Protein AF-R5PA88-F1 (afdb_monomer_lite)

Secondary structure (DSSP, 8-state):
-HHHHHHHHHHHHHHHHHHHHHHHHHIIIIIS--S--STTTT-HHHHHHHHHHHHHHHHHHHHGGGSTTTTSHHHHHHHHHHHHHHHHHHHHHHHHHHHHHTT---

Foldseek 3Di:
DPPVVVVVVLVVVLVVQLVVLLVVLCCQAPPVNDPDPDPPSNPSLRSSLVSLLVVLLVCLVVCLVVDPPSVDPVSSVCSNVVSSVSSNVSSVVSSVCVCVVVVPDD

pLDDT: mean 79.06, std 8.95, range [49.12, 88.56]

Structure (mmCIF, N/CA/C/O backbone):
data_AF-R5PA88-F1
#
_entry.id   AF-R5PA88-F1
#
loop_
_atom_site.group_PDB
_atom_site.id
_atom_site.type_symbol
_atom_site.label_atom_id
_atom_site.label_alt_id
_atom_site.label_comp_id
_atom_site.label_asym_id
_atom_site.label_entity_id
_atom_site.label_seq_id
_atom_site.pdbx_PDB_ins_code
_atom_site.Cartn_x
_atom_site.Cartn_y
_atom_site.Cartn_z
_atom_site.occupancy
_atom_site.B_iso_or_equiv
_atom_site.auth_seq_id
_atom_site.auth_comp_id
_atom_site.auth_asym_id
_atom_site.auth_atom_id
_atom_site.pdbx_PDB_model_num
ATOM 1 N N . MET A 1 1 ? 4.591 -11.079 -24.708 1.00 49.12 1 MET A N 1
ATOM 2 C CA . MET A 1 1 ? 4.585 -11.927 -23.492 1.00 49.12 1 MET A CA 1
ATOM 3 C C . MET A 1 1 ? 5.104 -11.229 -22.226 1.00 49.12 1 MET A C 1
ATOM 5 O O . MET A 1 1 ? 4.705 -11.658 -21.158 1.00 49.12 1 MET A O 1
ATOM 9 N N . ASN A 1 2 ? 5.879 -10.133 -22.291 1.00 66.69 2 ASN A N 1
ATOM 10 C CA . ASN A 1 2 ? 6.440 -9.477 -21.090 1.00 66.69 2 ASN A CA 1
ATOM 11 C C . ASN A 1 2 ? 5.494 -8.546 -20.304 1.00 66.69 2 ASN A C 1
ATOM 13 O O . ASN A 1 2 ? 5.569 -8.502 -19.082 1.00 66.69 2 ASN A O 1
ATOM 17 N N . THR A 1 3 ? 4.603 -7.799 -20.962 1.00 72.75 3 THR A N 1
ATOM 18 C CA . THR A 1 3 ? 3.795 -6.762 -20.287 1.00 72.75 3 THR A CA 1
ATOM 19 C C . THR A 1 3 ? 2.705 -7.334 -19.387 1.00 72.75 3 THR A C 1
ATOM 21 O O . THR A 1 3 ? 2.507 -6.834 -18.287 1.00 72.75 3 THR A O 1
ATOM 24 N N . VAL A 1 4 ? 2.030 -8.404 -19.815 1.00 75.38 4 VAL A N 1
ATOM 25 C CA . VAL A 1 4 ? 0.952 -9.047 -19.042 1.00 75.38 4 VAL A CA 1
ATOM 26 C C . VAL A 1 4 ? 1.495 -9.736 -17.791 1.00 75.38 4 VAL A C 1
ATOM 28 O O . VAL A 1 4 ? 0.923 -9.578 -16.719 1.00 75.38 4 VAL A O 1
ATOM 31 N N . ILE A 1 5 ? 2.625 -10.443 -17.903 1.00 77.38 5 ILE A N 1
ATOM 32 C CA . ILE A 1 5 ? 3.284 -11.087 -16.757 1.00 77.38 5 ILE A CA 1
ATOM 33 C C . ILE A 1 5 ? 3.715 -10.022 -15.746 1.00 77.38 5 ILE A C 1
ATOM 35 O O . ILE A 1 5 ? 3.424 -10.144 -14.559 1.00 77.38 5 ILE A O 1
ATOM 39 N N . PHE A 1 6 ? 4.316 -8.933 -16.224 1.00 74.62 6 PHE A N 1
ATOM 40 C CA . PHE A 1 6 ? 4.703 -7.805 -15.389 1.00 74.62 6 PHE A CA 1
ATOM 41 C C . PHE A 1 6 ? 3.501 -7.147 -14.686 1.00 74.62 6 PHE A C 1
ATOM 43 O O . PHE A 1 6 ? 3.519 -6.986 -13.468 1.00 74.62 6 PHE A O 1
ATOM 50 N N . LEU A 1 7 ? 2.419 -6.854 -15.417 1.00 78.75 7 LEU A N 1
ATOM 51 C CA . LEU A 1 7 ? 1.174 -6.323 -14.847 1.00 78.75 7 LEU A CA 1
ATOM 52 C C . LEU A 1 7 ? 0.563 -7.273 -13.811 1.00 78.75 7 LEU A C 1
ATOM 54 O O . LEU A 1 7 ? 0.152 -6.824 -12.745 1.00 78.75 7 LEU A O 1
ATOM 58 N N . SER A 1 8 ? 0.541 -8.577 -14.093 1.00 80.62 8 SER A N 1
ATOM 59 C CA . SER A 1 8 ? 0.034 -9.583 -13.156 1.00 80.62 8 SER A CA 1
ATOM 60 C C . SER A 1 8 ? 0.895 -9.690 -11.894 1.00 80.62 8 SER A C 1
ATOM 62 O O . SER A 1 8 ? 0.354 -9.823 -10.801 1.00 80.62 8 SER A O 1
ATOM 64 N N . GLY A 1 9 ? 2.220 -9.550 -12.020 1.00 80.06 9 GLY A N 1
ATOM 65 C CA . GLY A 1 9 ? 3.145 -9.551 -10.890 1.00 80.06 9 GLY A CA 1
ATOM 66 C C . GLY A 1 9 ? 2.958 -8.323 -10.005 1.00 80.06 9 GLY A C 1
ATOM 67 O O . GLY A 1 9 ? 2.799 -8.456 -8.795 1.00 80.06 9 GLY A O 1
ATOM 68 N N . VAL A 1 10 ? 2.882 -7.130 -10.604 1.00 78.94 10 VAL A N 1
ATOM 69 C CA . VAL A 1 10 ? 2.597 -5.888 -9.868 1.00 78.94 10 VAL A CA 1
ATOM 70 C C . VAL A 1 10 ? 1.233 -5.971 -9.180 1.00 78.94 10 VAL A C 1
ATOM 72 O O . VAL A 1 10 ? 1.130 -5.648 -7.999 1.00 78.94 10 VAL A O 1
ATOM 75 N N . ALA A 1 11 ? 0.202 -6.472 -9.865 1.00 81.94 11 ALA A N 1
ATOM 76 C CA . ALA A 1 11 ? -1.123 -6.654 -9.279 1.00 81.94 11 ALA A CA 1
ATOM 77 C C . ALA A 1 11 ? -1.113 -7.644 -8.100 1.00 81.94 11 ALA A C 1
ATOM 79 O O . ALA A 1 11 ? -1.701 -7.353 -7.059 1.00 81.94 11 ALA A O 1
ATOM 80 N N . ALA A 1 12 ? -0.414 -8.777 -8.223 1.00 84.31 12 ALA A N 1
ATOM 81 C CA . ALA A 1 12 ? -0.283 -9.760 -7.149 1.00 84.31 12 ALA A CA 1
ATOM 82 C C . ALA A 1 12 ? 0.433 -9.177 -5.921 1.00 84.31 12 ALA A C 1
ATOM 84 O O . ALA A 1 12 ? -0.014 -9.380 -4.793 1.00 84.31 12 ALA A O 1
ATOM 85 N N . ILE A 1 13 ? 1.500 -8.400 -6.130 1.00 84.50 13 ILE A N 1
ATOM 86 C CA . ILE A 1 13 ? 2.236 -7.733 -5.049 1.00 84.50 13 ILE A CA 1
ATOM 87 C C . ILE A 1 13 ? 1.355 -6.684 -4.357 1.00 84.50 13 ILE A C 1
ATOM 89 O O . ILE A 1 13 ? 1.319 -6.622 -3.128 1.00 84.50 13 ILE A O 1
ATOM 93 N N . VAL A 1 14 ? 0.608 -5.882 -5.121 1.00 82.06 14 VAL A N 1
ATOM 94 C CA . VAL A 1 14 ? -0.330 -4.892 -4.565 1.00 82.06 14 VAL A CA 1
ATOM 95 C C . VAL A 1 14 ? -1.435 -5.579 -3.759 1.00 82.06 14 VAL A C 1
ATOM 97 O O . VAL A 1 14 ? -1.737 -5.144 -2.648 1.00 82.06 14 VAL A O 1
ATOM 100 N N . ALA A 1 15 ? -1.998 -6.678 -4.268 1.00 82.88 15 ALA A N 1
ATOM 101 C CA . ALA A 1 15 ? -3.007 -7.462 -3.559 1.00 82.88 15 ALA A CA 1
ATOM 102 C C . ALA A 1 15 ? -2.453 -8.076 -2.263 1.00 82.88 15 ALA A C 1
ATOM 104 O O . ALA A 1 15 ? -3.110 -8.031 -1.222 1.00 82.88 15 ALA A O 1
ATOM 105 N N . PHE A 1 16 ? -1.224 -8.596 -2.295 1.00 86.06 16 PHE A N 1
ATOM 106 C CA . PHE A 1 16 ? -0.560 -9.140 -1.114 1.00 86.06 16 PHE A CA 1
ATOM 107 C C . PHE A 1 16 ? -0.282 -8.057 -0.062 1.00 86.06 16 PHE A C 1
ATOM 109 O O . PHE A 1 16 ? -0.559 -8.261 1.119 1.00 86.06 16 PHE A O 1
ATOM 116 N N . ASN A 1 17 ? 0.159 -6.868 -0.480 1.00 83.94 17 ASN A N 1
ATOM 117 C CA . ASN A 1 17 ? 0.293 -5.716 0.413 1.00 83.94 17 ASN A CA 1
ATOM 118 C C . ASN A 1 17 ? -1.045 -5.313 1.034 1.00 83.94 17 ASN A C 1
ATOM 120 O O . ASN A 1 17 ? -1.122 -5.081 2.237 1.00 83.94 17 ASN A O 1
ATOM 124 N N . ALA A 1 18 ? -2.118 -5.277 0.244 1.00 80.06 18 ALA A N 1
ATOM 125 C CA . ALA A 1 18 ? -3.450 -4.979 0.756 1.00 80.06 18 ALA A CA 1
ATOM 126 C C . ALA A 1 18 ? -3.898 -5.998 1.816 1.00 80.06 18 ALA A C 1
ATOM 128 O O . ALA A 1 18 ? -4.488 -5.618 2.830 1.00 80.06 18 ALA A O 1
ATOM 129 N N . PHE A 1 19 ? -3.575 -7.277 1.611 1.00 85.31 19 PHE A N 1
ATOM 130 C CA . PHE A 1 19 ? -3.838 -8.338 2.577 1.00 85.31 19 PHE A CA 1
ATOM 131 C C . PHE A 1 19 ? -3.025 -8.159 3.867 1.00 85.31 19 PHE A C 1
ATOM 133 O O . PHE A 1 19 ? -3.590 -8.255 4.956 1.00 85.31 19 PHE A O 1
ATOM 140 N N . ILE A 1 20 ? -1.733 -7.827 3.770 1.00 86.69 20 ILE A N 1
ATOM 141 C CA . ILE A 1 20 ? -0.894 -7.537 4.943 1.00 86.69 20 ILE A CA 1
ATOM 142 C C . ILE A 1 20 ? -1.430 -6.325 5.711 1.00 86.69 20 ILE A C 1
ATOM 144 O O . ILE A 1 20 ? -1.564 -6.378 6.929 1.00 86.69 20 ILE A O 1
ATOM 148 N N . ALA A 1 21 ? -1.776 -5.231 5.035 1.00 84.25 21 ALA A N 1
ATOM 149 C CA . ALA A 1 21 ? -2.330 -4.059 5.707 1.00 84.25 21 ALA A CA 1
ATOM 150 C C . ALA A 1 21 ? -3.636 -4.382 6.449 1.00 84.25 21 ALA A C 1
ATOM 152 O O . ALA A 1 21 ? -3.861 -3.890 7.557 1.00 84.25 21 ALA A O 1
ATOM 153 N N . PHE A 1 22 ? -4.484 -5.235 5.862 1.00 81.75 22 PHE A N 1
ATOM 154 C CA . PHE A 1 22 ? -5.712 -5.706 6.495 1.00 81.75 22 PHE A CA 1
ATOM 155 C C . PHE A 1 22 ? -5.431 -6.525 7.763 1.00 81.75 22 PHE A C 1
ATOM 157 O O . PHE A 1 22 ? -6.064 -6.288 8.798 1.00 81.75 22 PHE A O 1
ATOM 164 N N . THR A 1 23 ? -4.479 -7.463 7.711 1.00 83.44 23 THR A N 1
ATOM 165 C CA . THR A 1 23 ? -4.112 -8.292 8.870 1.00 83.44 23 THR A CA 1
ATOM 166 C C . THR A 1 23 ? -3.409 -7.481 9.956 1.00 83.44 23 THR A C 1
ATOM 168 O O . THR A 1 23 ? -3.730 -7.655 11.129 1.00 83.44 23 THR A O 1
ATOM 171 N N . LEU A 1 24 ? -2.539 -6.532 9.594 1.00 83.06 24 LEU A N 1
ATOM 172 C CA . LEU A 1 24 ? -1.898 -5.612 10.540 1.00 83.06 24 LEU A CA 1
ATOM 173 C C . LEU A 1 24 ? -2.922 -4.719 11.240 1.00 83.06 24 LEU A C 1
ATOM 175 O O . LEU A 1 24 ? -2.883 -4.576 12.461 1.00 83.06 24 LEU A O 1
ATOM 179 N N . GLY A 1 25 ? -3.874 -4.148 10.498 1.00 80.38 25 GLY A N 1
ATOM 180 C CA . GLY A 1 25 ? -4.917 -3.328 11.108 1.00 80.38 25 GLY A CA 1
ATOM 181 C C . GLY A 1 25 ? -5.799 -4.120 12.074 1.00 80.38 25 GLY A C 1
ATOM 182 O O . GLY A 1 25 ? -6.187 -3.588 13.110 1.00 80.38 25 GLY A O 1
ATOM 183 N N . TRP A 1 26 ? -6.063 -5.399 11.794 1.00 80.31 26 TRP A N 1
ATOM 184 C CA . TRP A 1 26 ? -6.729 -6.301 12.739 1.00 80.31 26 TRP A CA 1
ATOM 185 C C . TRP A 1 26 ? -5.870 -6.589 13.980 1.00 80.31 26 TRP A C 1
ATOM 187 O O . TRP A 1 26 ? -6.335 -6.404 15.105 1.00 80.31 26 TRP A O 1
ATOM 197 N N . LEU A 1 27 ? -4.601 -6.961 13.787 1.00 81.88 27 LEU A N 1
ATOM 198 C CA . LEU A 1 27 ? -3.665 -7.297 14.862 1.00 81.88 27 LEU A CA 1
ATOM 199 C C . LEU A 1 27 ? -3.499 -6.141 15.861 1.00 81.88 27 LEU A C 1
ATOM 201 O O . LEU A 1 27 ? -3.574 -6.342 17.072 1.00 81.88 27 LEU A O 1
ATOM 205 N N . PHE A 1 28 ? -3.321 -4.917 15.364 1.00 79.00 28 PHE A N 1
ATOM 206 C CA . PHE A 1 28 ? -3.067 -3.753 16.214 1.00 79.00 28 PHE A CA 1
ATOM 207 C C . PHE A 1 28 ? -4.312 -3.187 16.905 1.00 79.00 28 PHE A C 1
ATOM 209 O O . PHE A 1 28 ? -4.172 -2.517 17.929 1.00 79.00 28 PHE A O 1
ATOM 216 N N . THR A 1 29 ? -5.517 -3.461 16.394 1.00 72.44 29 THR A N 1
ATOM 217 C CA . THR A 1 29 ? -6.762 -2.951 16.996 1.00 72.44 29 THR A CA 1
ATOM 218 C C . THR A 1 29 ? -7.468 -3.958 17.896 1.00 72.44 29 THR A C 1
ATOM 220 O O . THR A 1 29 ? -8.027 -3.559 18.914 1.00 72.44 29 THR A O 1
ATOM 223 N N . GLU A 1 30 ? -7.420 -5.254 17.578 1.00 74.31 30 GLU A N 1
ATOM 224 C CA . GLU A 1 30 ? -8.151 -6.282 18.330 1.00 74.31 30 GLU A CA 1
ATOM 225 C C . GLU A 1 30 ? -7.246 -7.138 19.225 1.00 74.31 30 GLU A C 1
ATOM 227 O O . GLU A 1 30 ? -7.662 -7.478 20.331 1.00 74.31 30 GLU A O 1
ATOM 232 N N . VAL A 1 31 ? -6.013 -7.441 18.796 1.00 78.31 31 VAL A N 1
ATOM 233 C CA . VAL A 1 31 ? -5.111 -8.356 19.524 1.00 78.31 31 VAL A CA 1
ATOM 234 C C . VAL A 1 31 ? -4.177 -7.601 20.471 1.00 78.31 31 VAL A C 1
ATOM 236 O O . VAL A 1 31 ? -4.117 -7.914 21.654 1.00 78.31 31 VAL A O 1
ATOM 239 N N . ILE A 1 32 ? -3.459 -6.590 19.969 1.00 77.12 32 ILE A N 1
ATOM 240 C CA . ILE A 1 32 ? -2.390 -5.895 20.716 1.00 77.12 32 ILE A CA 1
ATOM 241 C C . ILE A 1 32 ? -2.888 -4.606 21.399 1.00 77.12 32 ILE A C 1
ATOM 243 O O . ILE A 1 32 ? -2.108 -3.970 22.096 1.00 77.12 32 ILE A O 1
ATOM 247 N N . ARG A 1 33 ? -4.171 -4.231 21.223 1.00 65.06 33 ARG A N 1
ATOM 248 C CA . ARG A 1 33 ? -4.836 -3.012 21.749 1.00 65.06 33 ARG A CA 1
ATOM 249 C C . ARG A 1 33 ? -3.859 -1.941 22.246 1.00 65.06 33 ARG A C 1
ATOM 251 O O . ARG A 1 33 ? -3.564 -1.843 23.437 1.00 65.06 33 ARG A O 1
ATOM 258 N N . LEU A 1 34 ? -3.357 -1.138 21.311 1.00 66.50 34 LEU A N 1
ATOM 259 C CA . LEU A 1 34 ? -2.442 -0.044 21.629 1.00 66.50 34 LEU A CA 1
ATOM 260 C C . LEU A 1 34 ? -3.095 0.921 22.644 1.00 66.50 34 LEU A C 1
ATOM 262 O O . LEU A 1 34 ? -4.247 1.307 22.446 1.00 66.50 34 LEU A O 1
ATOM 266 N N . PRO A 1 35 ? -2.374 1.382 23.685 1.00 63.75 35 PRO A N 1
ATOM 267 C CA . PRO A 1 35 ? -2.910 2.285 24.715 1.00 63.75 35 PRO A CA 1
ATOM 268 C C . PRO A 1 35 ? -3.165 3.722 24.212 1.00 63.75 35 PRO A C 1
ATOM 270 O O . PRO A 1 35 ? -3.464 4.623 24.994 1.00 63.75 35 PRO A O 1
ATOM 273 N N . LEU A 1 36 ? -3.023 3.963 22.907 1.00 64.00 36 LEU A N 1
ATOM 274 C CA . LEU A 1 36 ? -3.187 5.265 22.272 1.00 64.00 36 LEU A CA 1
ATOM 275 C C . LEU A 1 36 ? -4.662 5.491 21.925 1.00 64.00 36 LEU A C 1
ATOM 277 O O . LEU A 1 36 ? -5.191 4.877 21.005 1.00 64.00 36 LEU A O 1
ATOM 281 N N . ASN A 1 37 ? -5.309 6.426 22.621 1.00 63.84 37 ASN A N 1
ATOM 282 C CA . ASN A 1 37 ? -6.741 6.724 22.472 1.00 63.84 37 ASN A CA 1
ATOM 283 C C . ASN A 1 37 ? -7.092 7.662 21.292 1.00 63.84 37 ASN A C 1
ATOM 285 O O . ASN A 1 37 ? -8.201 8.189 21.218 1.00 63.84 37 ASN A O 1
ATOM 289 N N . PHE A 1 38 ? -6.169 7.883 20.351 1.00 69.19 38 PHE A N 1
ATOM 290 C CA . PHE A 1 38 ? -6.359 8.804 19.226 1.00 69.19 38 PHE A CA 1
ATOM 291 C C . PHE A 1 38 ? -6.602 8.053 17.912 1.00 69.19 38 PHE A C 1
ATOM 293 O O . PHE A 1 38 ? -5.965 7.035 17.630 1.00 69.19 38 PHE A O 1
ATOM 300 N N . LYS A 1 39 ? -7.493 8.581 17.060 1.00 63.75 39 LYS A N 1
ATOM 301 C CA . LYS A 1 39 ? -7.603 8.131 15.662 1.00 63.75 39 LYS A CA 1
ATOM 302 C C . LYS A 1 39 ? -6.266 8.444 14.963 1.00 63.75 39 LYS A C 1
ATOM 304 O O . LYS A 1 39 ? -5.778 9.560 15.122 1.00 63.75 39 LYS A O 1
ATOM 309 N N . PRO A 1 40 ? -5.658 7.508 14.209 1.00 61.50 40 PRO A N 1
ATOM 310 C CA . PRO A 1 40 ? -6.246 6.284 13.654 1.00 61.50 40 PRO A CA 1
ATOM 311 C C . PRO A 1 40 ? -6.075 5.000 14.491 1.00 61.50 40 PRO A C 1
ATOM 313 O O . PRO A 1 40 ? -6.622 3.976 14.097 1.00 61.50 40 PRO A O 1
ATOM 316 N N . PHE A 1 41 ? -5.368 5.013 15.624 1.00 61.41 41 PHE A N 1
ATOM 317 C CA . PHE A 1 41 ? -4.996 3.796 16.371 1.00 61.41 41 PHE A CA 1
ATOM 318 C C . PHE A 1 41 ? -6.170 3.080 17.053 1.00 61.41 41 PHE A C 1
ATOM 320 O O . PHE A 1 41 ? -6.101 1.877 17.288 1.00 61.41 41 PHE A O 1
ATOM 327 N N . THR A 1 42 ? -7.274 3.787 17.295 1.00 66.38 42 THR A N 1
ATOM 328 C CA . THR A 1 42 ? -8.523 3.225 17.838 1.00 66.38 42 THR A CA 1
ATOM 329 C C . THR A 1 42 ? -9.518 2.768 16.767 1.00 66.38 42 THR A C 1
ATOM 331 O O . THR A 1 42 ? -10.554 2.192 17.087 1.00 66.38 42 THR A O 1
ATOM 334 N N . CYS A 1 43 ? -9.235 3.019 15.486 1.00 75.19 43 CYS A N 1
ATOM 335 C CA . CYS A 1 43 ? -10.157 2.786 14.378 1.00 75.19 43 CYS A CA 1
ATOM 336 C C .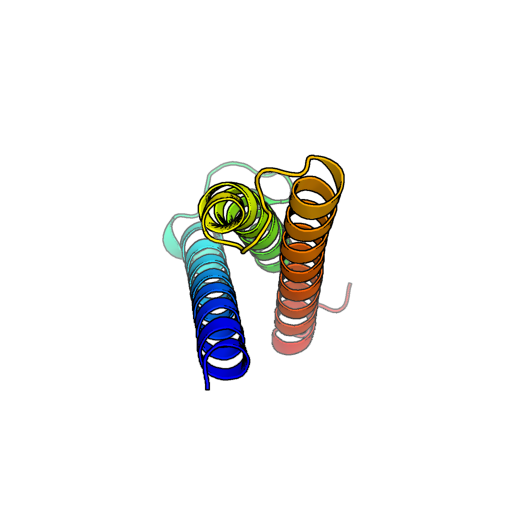 CYS A 1 43 ? -9.558 1.771 13.399 1.00 75.19 43 CYS A C 1
ATOM 338 O O . CYS A 1 43 ? -8.699 2.123 12.592 1.00 75.19 43 CYS A O 1
ATOM 340 N N . ARG A 1 44 ? -10.057 0.525 13.414 1.00 75.31 44 ARG A N 1
ATOM 341 C CA . ARG A 1 44 ? -9.637 -0.542 12.484 1.00 75.31 44 ARG A CA 1
ATOM 342 C C . ARG A 1 44 ? -9.617 -0.096 11.014 1.00 75.31 44 ARG A C 1
ATOM 344 O O . ARG A 1 44 ? -8.556 -0.230 10.409 1.00 75.31 44 ARG A O 1
ATOM 351 N N . PRO A 1 45 ? -10.693 0.484 10.437 1.00 77.44 45 PRO A N 1
ATOM 352 C CA . PRO A 1 45 ? -10.669 0.889 9.031 1.00 77.44 45 PRO A CA 1
ATOM 353 C C . PRO A 1 45 ? -9.673 2.031 8.763 1.00 77.44 45 PRO A C 1
ATOM 355 O O . PRO A 1 45 ? -9.004 2.044 7.729 1.00 77.44 45 PRO A O 1
ATOM 358 N N . CYS A 1 46 ? -9.515 2.965 9.705 1.00 80.50 46 CYS A N 1
ATOM 359 C CA . CYS A 1 46 ? -8.569 4.073 9.585 1.00 80.50 46 CYS A CA 1
ATOM 360 C C . CYS A 1 46 ? -7.119 3.572 9.608 1.00 80.50 46 CYS A C 1
ATOM 362 O O . CYS A 1 46 ? -6.298 3.999 8.801 1.00 80.50 46 CYS A O 1
ATOM 364 N N . LEU A 1 47 ? -6.802 2.648 10.516 1.00 82.62 47 LEU A N 1
ATOM 365 C CA . LEU A 1 47 ? -5.460 2.097 10.650 1.00 82.62 47 LEU A CA 1
ATOM 366 C C . LEU A 1 47 ? -5.089 1.236 9.435 1.00 82.62 47 LEU A C 1
ATOM 368 O O . LEU A 1 47 ? -3.989 1.377 8.904 1.00 82.62 47 LEU A O 1
ATOM 372 N N . THR A 1 48 ? -6.020 0.413 8.933 1.00 82.81 48 THR A N 1
ATOM 373 C CA . THR A 1 48 ? -5.806 -0.347 7.690 1.00 82.81 48 THR A CA 1
ATOM 374 C C . THR A 1 48 ? -5.548 0.569 6.499 1.00 82.81 48 THR A C 1
ATOM 376 O O . THR A 1 48 ? -4.663 0.271 5.703 1.00 82.81 48 THR A O 1
ATOM 379 N N . PHE A 1 49 ? -6.263 1.698 6.399 1.00 85.44 49 PHE A N 1
ATOM 380 C CA . PHE A 1 49 ? -6.051 2.689 5.341 1.00 85.44 49 PHE A CA 1
ATOM 381 C C . PHE A 1 49 ? -4.627 3.257 5.391 1.00 85.44 49 PHE A C 1
ATOM 383 O O . PHE A 1 49 ? -3.900 3.224 4.397 1.00 85.44 49 PHE A O 1
ATOM 390 N N . TRP A 1 50 ? -4.182 3.718 6.560 1.00 83.50 50 TRP A N 1
ATOM 391 C CA . TRP A 1 50 ? -2.836 4.273 6.695 1.00 83.50 50 TRP A CA 1
ATOM 392 C C . TRP A 1 50 ? -1.746 3.237 6.415 1.00 83.50 50 TRP A C 1
ATOM 394 O O . TRP A 1 50 ? -0.787 3.552 5.712 1.00 83.50 50 TRP A O 1
ATOM 404 N N . PHE A 1 51 ? -1.915 1.989 6.864 1.00 86.12 51 PHE A N 1
ATOM 405 C CA . PHE A 1 51 ? -0.974 0.922 6.525 1.00 86.12 51 PHE A CA 1
ATOM 406 C C . PHE A 1 51 ? -0.924 0.640 5.024 1.00 86.12 51 PHE A C 1
ATOM 408 O O . PHE A 1 51 ? 0.174 0.554 4.478 1.00 86.12 51 PHE A O 1
ATOM 415 N N . THR A 1 52 ? -2.069 0.574 4.334 1.00 86.69 52 THR A N 1
ATOM 416 C CA . THR A 1 52 ? -2.082 0.397 2.872 1.00 86.69 52 THR A CA 1
ATOM 417 C C . THR A 1 52 ? -1.392 1.541 2.138 1.00 86.69 52 THR A C 1
ATOM 419 O O . THR A 1 52 ? -0.659 1.292 1.184 1.00 86.69 52 THR A O 1
ATOM 422 N N . VAL A 1 53 ? -1.579 2.788 2.584 1.00 86.25 53 VAL A N 1
ATOM 423 C CA . VAL A 1 53 ? -0.950 3.958 1.957 1.00 86.25 53 VAL A CA 1
ATOM 424 C C . VAL A 1 53 ? 0.562 3.925 2.166 1.00 86.25 53 VAL A C 1
ATOM 426 O O . VAL A 1 53 ? 1.310 4.045 1.199 1.00 86.25 53 VAL A O 1
ATOM 429 N N . ILE A 1 54 ? 1.026 3.699 3.400 1.00 88.19 54 ILE A N 1
ATOM 430 C CA . ILE A 1 54 ? 2.460 3.626 3.719 1.00 88.19 54 ILE A CA 1
ATOM 431 C C . ILE A 1 54 ? 3.123 2.483 2.945 1.00 88.19 54 ILE A C 1
ATOM 433 O O . ILE A 1 54 ? 4.158 2.686 2.311 1.00 88.19 54 ILE A O 1
ATOM 437 N N . GLN A 1 55 ? 2.512 1.297 2.934 1.00 86.00 55 GLN A N 1
ATOM 438 C CA . GLN A 1 55 ? 3.025 0.165 2.165 1.00 86.00 55 GLN A CA 1
ATOM 439 C C . GLN A 1 55 ? 3.009 0.438 0.660 1.00 86.00 55 GLN A C 1
ATOM 441 O O . GLN A 1 55 ? 3.960 0.071 -0.020 1.00 86.00 55 GLN A O 1
ATOM 446 N N . GLY A 1 56 ? 1.986 1.120 0.137 1.00 85.19 56 GLY A N 1
ATOM 447 C CA . GLY A 1 56 ? 1.925 1.544 -1.262 1.00 85.19 56 GLY A CA 1
ATOM 448 C C . GLY A 1 56 ? 3.060 2.497 -1.642 1.00 85.19 56 GLY A C 1
ATOM 449 O O . GLY A 1 56 ? 3.674 2.323 -2.692 1.00 85.19 56 GLY A O 1
ATOM 450 N N . VAL A 1 57 ? 3.402 3.450 -0.769 1.00 87.06 57 VAL A N 1
ATOM 451 C CA . VAL A 1 57 ? 4.546 4.359 -0.963 1.00 87.06 57 VAL A CA 1
ATOM 452 C C . VAL A 1 57 ? 5.870 3.596 -0.946 1.00 87.06 57 VAL A C 1
ATOM 454 O O . VAL A 1 57 ? 6.687 3.771 -1.849 1.00 87.06 57 VAL A O 1
ATOM 457 N N . ILE A 1 58 ? 6.077 2.719 0.041 1.00 87.62 58 ILE A N 1
ATOM 458 C CA . ILE A 1 58 ? 7.286 1.886 0.133 1.00 87.62 58 ILE A CA 1
ATOM 459 C C . ILE A 1 58 ? 7.421 1.018 -1.121 1.00 87.62 58 ILE A C 1
ATOM 461 O O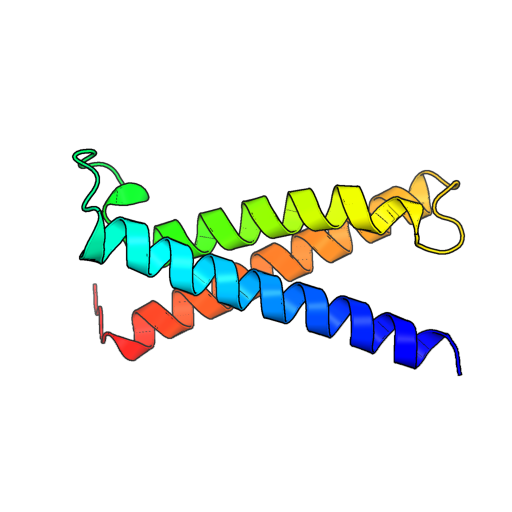 . ILE A 1 58 ? 8.486 0.961 -1.735 1.00 87.62 58 ILE A O 1
ATOM 465 N N . LEU A 1 59 ? 6.324 0.390 -1.541 1.00 85.62 59 LEU A N 1
ATOM 466 C CA . LEU A 1 59 ? 6.298 -0.452 -2.723 1.00 85.62 59 LEU A CA 1
ATOM 467 C C . LEU A 1 59 ? 6.606 0.350 -3.991 1.00 85.62 59 LEU A C 1
ATOM 469 O O . LEU A 1 59 ? 7.387 -0.110 -4.818 1.00 85.62 59 LEU A O 1
ATOM 473 N N . ALA A 1 60 ? 6.051 1.556 -4.131 1.00 85.12 60 ALA A N 1
ATOM 474 C CA . ALA A 1 60 ? 6.346 2.436 -5.254 1.00 85.12 60 ALA A CA 1
ATOM 475 C C . ALA A 1 60 ? 7.844 2.755 -5.332 1.00 85.12 60 ALA A C 1
ATOM 477 O O . ALA A 1 60 ? 8.434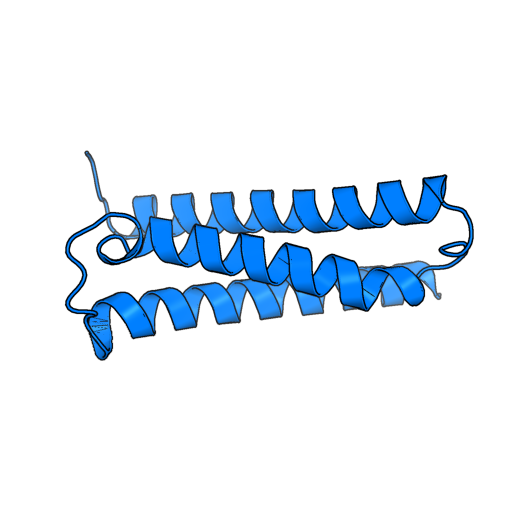 2.645 -6.405 1.00 85.12 60 ALA A O 1
ATOM 478 N N . LEU A 1 61 ? 8.486 3.077 -4.207 1.00 85.69 61 LEU A N 1
ATOM 479 C CA . LEU A 1 61 ? 9.923 3.362 -4.166 1.00 85.69 61 LEU A CA 1
ATOM 480 C C . LEU A 1 61 ? 10.778 2.144 -4.543 1.00 85.69 61 LEU A C 1
ATOM 482 O O . LEU A 1 61 ? 11.743 2.300 -5.289 1.00 85.69 61 LEU A O 1
ATOM 486 N N . ILE A 1 62 ? 10.404 0.948 -4.079 1.00 87.00 62 ILE A N 1
ATOM 487 C CA . ILE A 1 62 ? 11.133 -0.296 -4.364 1.00 87.00 62 ILE A CA 1
ATOM 488 C C . ILE A 1 62 ? 10.929 -0.747 -5.813 1.00 87.00 62 ILE A C 1
ATOM 490 O O . ILE A 1 62 ? 11.883 -1.178 -6.449 1.00 87.00 62 ILE A O 1
ATOM 494 N N . LEU A 1 63 ? 9.706 -0.659 -6.344 1.00 83.25 63 LEU A N 1
ATOM 495 C CA . LEU A 1 63 ? 9.371 -1.169 -7.675 1.00 83.25 63 LEU A CA 1
ATOM 496 C C . LEU A 1 63 ? 9.821 -0.244 -8.804 1.00 83.25 63 LEU A C 1
ATOM 498 O O . LEU A 1 63 ? 10.203 -0.746 -9.854 1.00 83.25 63 LEU A O 1
ATOM 502 N N . THR A 1 64 ? 9.801 1.080 -8.607 1.00 83.44 64 THR A N 1
ATOM 503 C CA . THR A 1 64 ? 10.150 2.058 -9.657 1.00 83.44 64 THR A CA 1
ATOM 504 C C . THR A 1 64 ? 11.440 1.740 -10.430 1.00 83.44 64 THR A C 1
ATOM 506 O O . THR A 1 64 ? 11.377 1.787 -11.654 1.00 83.44 64 THR A O 1
ATOM 509 N N . PRO A 1 65 ? 12.589 1.401 -9.806 1.00 82.06 65 PRO A N 1
ATOM 510 C CA . PRO A 1 65 ? 13.819 1.109 -10.553 1.00 82.06 65 PRO A CA 1
ATOM 511 C C . PRO A 1 65 ? 13.734 -0.134 -11.453 1.00 82.06 65 PRO A C 1
ATOM 513 O O . PRO A 1 65 ? 14.539 -0.265 -12.367 1.00 82.06 65 PRO A O 1
ATOM 516 N N . TYR A 1 66 ? 12.773 -1.033 -11.226 1.00 81.94 66 TYR A N 1
ATOM 517 C CA . TYR A 1 66 ? 12.580 -2.236 -12.042 1.00 81.94 66 TYR A CA 1
ATOM 518 C C . TYR A 1 66 ? 11.702 -1.998 -13.277 1.00 81.94 66 TYR A C 1
ATOM 520 O O . TYR A 1 66 ? 11.521 -2.908 -14.086 1.00 81.94 66 TYR A O 1
ATOM 528 N N . PHE A 1 67 ? 11.130 -0.801 -13.430 1.00 78.62 67 PHE A N 1
ATOM 529 C CA . PHE A 1 67 ? 10.347 -0.465 -14.611 1.00 78.62 67 PHE A CA 1
ATOM 530 C C . PHE A 1 67 ? 11.247 -0.034 -15.777 1.00 78.62 67 PHE A C 1
ATOM 532 O O . PHE A 1 67 ? 12.255 0.648 -15.573 1.00 78.62 67 PHE A O 1
ATOM 539 N N . PRO A 1 68 ? 10.862 -0.367 -17.021 1.00 78.75 68 PRO A N 1
ATOM 540 C CA . PRO A 1 68 ? 11.568 0.120 -18.196 1.00 78.75 68 PRO A CA 1
ATOM 541 C C . PRO A 1 68 ? 11.522 1.651 -18.241 1.00 78.75 68 PRO A C 1
ATOM 543 O O . PRO A 1 68 ? 10.486 2.258 -17.968 1.00 78.75 68 PRO A O 1
ATOM 546 N N . TRP A 1 69 ? 12.652 2.263 -18.599 1.00 81.19 69 TRP A N 1
ATOM 547 C CA . TRP A 1 69 ? 12.819 3.716 -18.744 1.00 81.19 69 TRP A CA 1
ATOM 548 C C . TRP A 1 69 ? 12.680 4.510 -17.437 1.00 81.19 69 TRP A C 1
ATOM 550 O O . TRP A 1 69 ? 12.489 5.727 -17.470 1.00 81.19 69 TRP A O 1
ATOM 560 N N . ALA A 1 70 ? 12.823 3.851 -16.283 1.00 78.00 70 ALA A N 1
ATOM 561 C CA . ALA A 1 70 ? 12.829 4.499 -14.971 1.00 78.00 70 ALA A CA 1
ATOM 562 C C . ALA A 1 70 ? 14.002 5.479 -14.761 1.00 78.00 70 ALA A C 1
ATOM 564 O O . ALA A 1 70 ? 1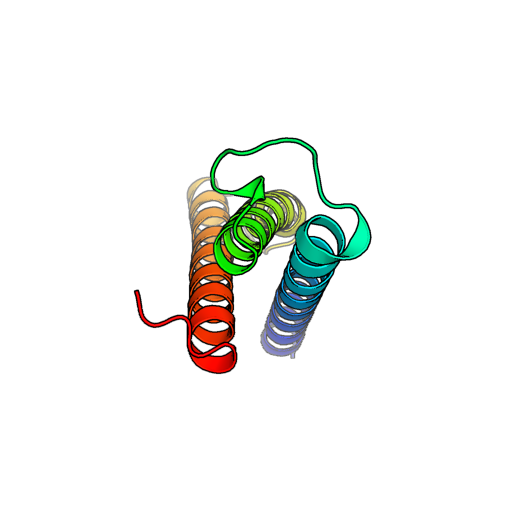3.974 6.273 -13.822 1.00 78.00 70 ALA A O 1
ATOM 565 N N . GLU A 1 71 ? 15.009 5.447 -15.637 1.00 82.38 71 GLU A N 1
ATOM 566 C CA . GLU A 1 71 ? 16.089 6.439 -15.713 1.00 82.38 71 GLU A CA 1
ATOM 567 C C . GLU A 1 71 ? 15.595 7.837 -16.120 1.00 82.38 71 GLU A C 1
ATOM 569 O O . GLU A 1 71 ? 16.162 8.846 -15.703 1.00 82.38 71 GLU A O 1
ATOM 574 N N . ASN A 1 72 ? 14.488 7.917 -16.867 1.00 88.56 72 ASN A N 1
ATOM 575 C CA . ASN A 1 72 ? 13.851 9.184 -17.193 1.00 88.56 72 ASN A CA 1
ATOM 576 C C . ASN A 1 72 ? 13.046 9.687 -15.993 1.00 88.56 72 ASN A C 1
ATOM 578 O O . ASN A 1 72 ? 12.068 9.061 -15.575 1.00 88.56 72 ASN A O 1
ATOM 582 N N . LEU A 1 73 ? 13.401 10.871 -15.484 1.00 86.88 73 LEU A N 1
ATOM 583 C CA . LEU A 1 73 ? 12.749 11.481 -14.319 1.00 86.88 73 LEU A CA 1
ATOM 584 C C . LEU A 1 73 ? 11.224 11.580 -14.481 1.00 86.88 73 LEU A C 1
ATOM 586 O O . LEU A 1 73 ? 10.490 11.318 -13.530 1.00 86.88 73 LEU A O 1
ATOM 590 N N . GLN A 1 74 ? 10.738 11.909 -15.681 1.00 87.06 74 GLN A N 1
ATOM 591 C CA . GLN A 1 74 ? 9.302 12.011 -15.956 1.00 87.06 74 GLN A CA 1
ATOM 592 C C . GLN A 1 74 ? 8.598 10.652 -15.830 1.00 87.06 74 GLN A C 1
ATOM 594 O O . GLN A 1 74 ? 7.576 10.548 -15.156 1.00 87.06 74 GLN A O 1
ATOM 599 N N . VAL A 1 75 ? 9.176 9.596 -16.408 1.00 83.38 75 VAL A N 1
ATOM 600 C CA . VAL A 1 75 ? 8.614 8.236 -16.381 1.00 83.38 75 VAL A CA 1
ATOM 601 C C . VAL A 1 75 ? 8.634 7.676 -14.958 1.00 83.38 75 VAL A C 1
ATOM 603 O O . VAL A 1 75 ? 7.617 7.194 -14.464 1.00 83.38 75 VAL A O 1
ATOM 606 N N . SER A 1 76 ? 9.762 7.832 -14.261 1.00 84.44 76 SER A N 1
ATOM 607 C CA . SER A 1 76 ? 9.934 7.449 -12.855 1.00 84.44 76 SER A CA 1
ATOM 608 C C . SER A 1 76 ? 8.896 8.120 -11.949 1.00 84.44 76 SER A C 1
ATOM 610 O O . SER A 1 76 ? 8.247 7.468 -11.131 1.00 84.44 76 SER A O 1
ATOM 612 N N . THR A 1 77 ? 8.680 9.423 -12.145 1.00 87.12 77 THR A N 1
ATOM 613 C CA . THR A 1 77 ? 7.678 10.210 -11.416 1.00 87.12 77 THR A CA 1
ATOM 614 C C . THR A 1 77 ? 6.266 9.678 -11.655 1.00 87.12 77 THR A C 1
ATOM 616 O O . THR A 1 77 ? 5.540 9.417 -10.695 1.00 87.12 77 THR A O 1
ATOM 619 N N . VAL A 1 78 ? 5.883 9.455 -12.916 1.00 87.62 78 VAL A N 1
ATOM 620 C CA . VAL A 1 78 ? 4.551 8.941 -13.275 1.00 87.62 78 VAL A CA 1
ATOM 621 C C . VAL A 1 78 ? 4.305 7.558 -12.672 1.00 87.62 78 VAL A C 1
ATOM 623 O O . VAL A 1 78 ? 3.238 7.324 -12.108 1.00 87.62 78 VAL A O 1
ATOM 626 N N . ILE A 1 79 ? 5.290 6.658 -12.720 1.00 84.50 79 ILE A N 1
ATOM 627 C CA . ILE A 1 79 ? 5.177 5.310 -12.145 1.00 84.50 79 ILE A CA 1
ATOM 628 C C . ILE A 1 79 ? 5.004 5.378 -10.626 1.00 84.50 79 ILE A C 1
ATOM 630 O O . ILE A 1 79 ? 4.117 4.718 -10.082 1.00 84.50 79 ILE A O 1
ATOM 634 N N . ARG A 1 80 ? 5.800 6.208 -9.937 1.00 86.94 80 ARG A N 1
ATOM 635 C CA . ARG A 1 80 ? 5.694 6.399 -8.482 1.00 86.94 80 ARG A CA 1
ATOM 636 C C . ARG A 1 80 ? 4.313 6.892 -8.087 1.00 86.94 80 ARG A C 1
ATOM 638 O O . ARG A 1 80 ? 3.664 6.269 -7.252 1.00 86.94 80 ARG A O 1
ATOM 645 N N . PHE A 1 81 ? 3.849 7.978 -8.700 1.00 87.06 81 PHE A N 1
ATOM 646 C CA . PHE A 1 81 ? 2.535 8.537 -8.389 1.00 87.06 81 PHE A CA 1
ATOM 647 C C . PHE A 1 81 ? 1.395 7.599 -8.790 1.00 87.06 81 PHE A C 1
ATOM 649 O O . PHE A 1 81 ? 0.416 7.504 -8.056 1.00 87.06 81 PHE A O 1
ATOM 656 N N . GLY A 1 82 ? 1.537 6.853 -9.888 1.00 85.69 82 GLY A N 1
ATOM 657 C CA . GLY A 1 82 ? 0.583 5.822 -10.290 1.00 85.69 82 GLY A CA 1
ATOM 658 C C . GLY A 1 82 ? 0.456 4.713 -9.245 1.00 85.69 82 GLY A C 1
ATOM 659 O O . GLY A 1 82 ? -0.649 4.419 -8.794 1.00 85.69 82 GLY A O 1
ATOM 660 N N . LEU A 1 83 ? 1.578 4.142 -8.795 1.00 84.75 83 LEU A N 1
ATOM 661 C CA . LEU A 1 83 ? 1.595 3.094 -7.766 1.00 84.75 83 LEU A CA 1
ATOM 662 C C . LEU A 1 83 ? 1.088 3.600 -6.410 1.00 84.75 83 LEU A C 1
ATOM 664 O O . LEU A 1 83 ? 0.322 2.903 -5.745 1.00 84.75 83 LEU A O 1
ATOM 668 N N . ILE A 1 84 ? 1.451 4.826 -6.021 1.00 86.88 84 ILE A N 1
ATOM 669 C CA . ILE A 1 84 ? 0.922 5.470 -4.811 1.00 86.88 84 ILE A CA 1
ATOM 670 C C . ILE A 1 84 ? -0.593 5.660 -4.934 1.00 86.88 84 ILE A C 1
ATOM 672 O O . ILE A 1 84 ? -1.323 5.317 -4.008 1.00 86.88 84 ILE A O 1
ATOM 676 N N . GLY A 1 85 ? -1.080 6.146 -6.079 1.00 86.69 85 GLY A N 1
ATOM 677 C CA . GLY A 1 85 ? -2.506 6.322 -6.348 1.00 86.69 85 GLY A CA 1
ATOM 678 C C . GLY A 1 85 ? -3.286 5.010 -6.251 1.00 86.69 85 GLY A C 1
ATOM 679 O O . GLY A 1 85 ? -4.326 4.961 -5.596 1.00 86.69 85 GLY A O 1
ATOM 680 N N . VAL A 1 86 ? -2.749 3.923 -6.814 1.00 86.44 86 VAL A N 1
ATOM 681 C CA . VAL A 1 86 ? -3.314 2.571 -6.665 1.00 86.44 86 VAL A CA 1
ATOM 682 C C . VAL A 1 86 ? -3.318 2.134 -5.197 1.00 86.44 86 VAL A C 1
ATOM 684 O O . VAL A 1 86 ? -4.316 1.588 -4.728 1.00 86.44 86 VAL A O 1
ATOM 687 N N . GLY A 1 87 ? -2.251 2.411 -4.443 1.00 84.44 87 GLY A N 1
ATOM 688 C CA . GLY A 1 87 ? -2.181 2.138 -3.005 1.00 84.44 87 GLY A CA 1
ATOM 689 C C . GLY A 1 87 ? -3.251 2.885 -2.202 1.00 84.44 87 GLY A C 1
ATOM 690 O O . GLY A 1 87 ? -3.937 2.279 -1.380 1.00 84.44 87 GLY A O 1
ATOM 691 N N . VAL A 1 88 ? -3.458 4.174 -2.489 1.00 87.50 88 VAL A N 1
ATOM 692 C CA . VAL A 1 88 ? -4.502 5.002 -1.861 1.00 87.50 88 VAL A CA 1
ATOM 693 C C . VAL A 1 88 ? -5.900 4.484 -2.202 1.00 87.50 88 VAL A C 1
ATOM 695 O O . VAL A 1 88 ? -6.721 4.324 -1.302 1.00 87.50 88 VAL A O 1
ATOM 698 N N . LEU A 1 89 ? -6.168 4.170 -3.474 1.00 87.25 89 LEU A N 1
ATOM 699 C CA . LEU A 1 89 ? -7.441 3.588 -3.916 1.00 87.25 89 LEU A CA 1
ATOM 700 C C . LEU A 1 89 ? -7.719 2.251 -3.225 1.00 87.25 89 LEU A C 1
ATOM 702 O O . LEU A 1 89 ? -8.815 2.031 -2.716 1.00 87.25 89 LEU A O 1
ATOM 706 N N . THR A 1 90 ? -6.716 1.381 -3.149 1.00 84.31 90 THR A N 1
ATOM 707 C CA . THR A 1 90 ? -6.829 0.080 -2.476 1.00 84.31 90 THR A CA 1
ATOM 708 C C . THR A 1 90 ? -7.084 0.253 -0.979 1.00 84.31 90 THR A C 1
ATOM 710 O O . THR A 1 90 ? -7.923 -0.439 -0.402 1.00 84.31 90 THR A O 1
ATOM 713 N N . GLY A 1 91 ? -6.425 1.229 -0.353 1.00 83.69 91 GLY A N 1
ATOM 714 C CA . GLY A 1 91 ? -6.689 1.607 1.029 1.00 83.69 91 GLY A CA 1
ATOM 715 C C . GLY A 1 91 ? -8.107 2.111 1.250 1.00 83.69 91 GLY A C 1
ATOM 716 O O . GLY A 1 91 ? -8.752 1.711 2.219 1.00 83.69 91 GLY A O 1
ATOM 717 N N . LEU A 1 92 ? -8.618 2.949 0.346 1.00 86.00 92 LEU A N 1
ATOM 718 C CA . LEU A 1 92 ? -9.989 3.450 0.400 1.00 86.00 92 LEU A CA 1
ATOM 719 C C . LEU A 1 92 ? -11.006 2.311 0.242 1.00 86.00 92 LEU A C 1
ATOM 721 O O . LEU A 1 92 ? -11.976 2.250 0.993 1.00 86.00 92 LEU A O 1
ATOM 725 N N . ILE A 1 93 ? -10.766 1.377 -0.682 1.00 84.94 93 ILE A N 1
ATOM 726 C CA . ILE A 1 93 ? -11.602 0.182 -0.859 1.00 84.94 93 ILE A CA 1
ATOM 727 C C . ILE A 1 93 ? -11.612 -0.652 0.426 1.00 84.94 93 ILE A C 1
ATOM 729 O O . ILE A 1 93 ? -12.685 -1.022 0.896 1.00 84.94 93 ILE A O 1
ATOM 733 N N . ASN A 1 94 ? -10.450 -0.896 1.040 1.00 81.12 94 ASN A N 1
ATOM 734 C CA . ASN A 1 94 ? -10.359 -1.616 2.314 1.00 81.12 94 ASN A CA 1
ATOM 735 C C .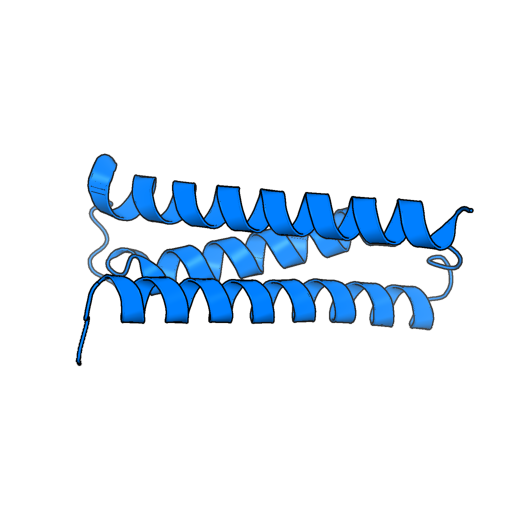 ASN A 1 94 ? -11.088 -0.886 3.450 1.00 81.12 94 ASN A C 1
ATOM 737 O O . ASN A 1 94 ? -11.811 -1.517 4.223 1.00 81.12 94 ASN A O 1
ATOM 741 N N . PHE A 1 95 ? -10.941 0.437 3.531 1.00 82.25 95 PHE A N 1
ATOM 742 C CA . PHE A 1 95 ? -11.653 1.276 4.492 1.00 82.25 95 PHE A CA 1
ATOM 743 C C . PHE A 1 95 ? -13.172 1.123 4.345 1.00 82.25 95 PHE A C 1
ATOM 745 O O . PHE A 1 95 ? -13.862 0.819 5.321 1.00 82.25 95 PHE A O 1
ATOM 752 N N . LEU A 1 96 ? -13.686 1.284 3.122 1.00 83.12 96 LEU A N 1
ATOM 753 C CA . LEU A 1 96 ? -15.111 1.170 2.817 1.00 83.12 96 LEU A CA 1
ATOM 754 C C . LEU A 1 96 ? -15.623 -0.252 3.058 1.00 83.12 96 LEU A C 1
ATOM 756 O O . LEU A 1 96 ? -16.675 -0.418 3.668 1.00 83.12 96 LEU A O 1
ATOM 760 N N . TYR A 1 97 ? -14.869 -1.274 2.650 1.00 82.00 97 TYR A N 1
ATOM 761 C CA . TYR A 1 97 ? -15.225 -2.676 2.857 1.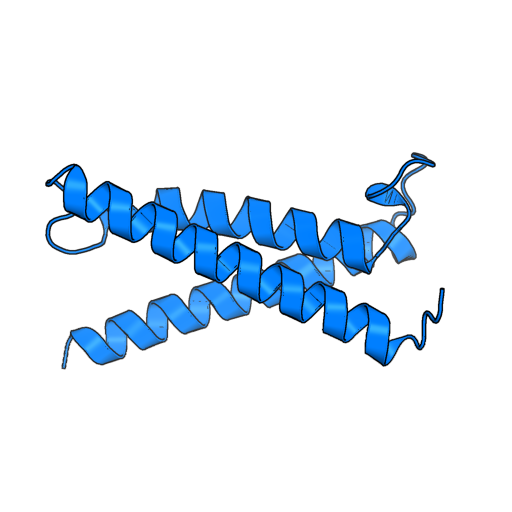00 82.00 97 TYR A CA 1
ATOM 762 C C . TYR A 1 97 ? -15.367 -3.014 4.343 1.00 82.00 97 TYR A C 1
ATOM 764 O O . TYR A 1 97 ? -16.353 -3.628 4.742 1.00 82.00 97 TYR A O 1
ATOM 772 N N . ILE A 1 98 ? -14.424 -2.578 5.182 1.00 74.31 98 ILE A N 1
ATOM 773 C CA . ILE A 1 98 ? -14.499 -2.779 6.634 1.00 74.31 98 ILE A CA 1
ATOM 774 C C . ILE A 1 98 ? -15.682 -1.998 7.214 1.00 74.31 98 ILE A C 1
ATOM 776 O O . ILE A 1 98 ? -16.468 -2.573 7.966 1.00 74.31 98 ILE A O 1
ATOM 780 N N . LYS A 1 99 ? -15.858 -0.723 6.840 1.00 73.25 99 LYS A N 1
ATOM 781 C CA . LYS A 1 99 ? -16.982 0.099 7.323 1.00 73.25 99 LYS A CA 1
ATOM 782 C C . LYS A 1 99 ? -18.334 -0.559 7.006 1.00 73.25 99 LYS A C 1
ATOM 784 O O . LYS A 1 99 ? -19.197 -0.643 7.878 1.00 73.25 99 LYS A O 1
ATOM 789 N N . LEU A 1 100 ? -18.483 -1.085 5.789 1.00 75.94 100 LEU A N 1
ATOM 790 C CA . LEU A 1 100 ? -19.707 -1.719 5.298 1.00 75.94 100 LEU A CA 1
ATOM 791 C C . LEU A 1 100 ? -19.927 -3.111 5.914 1.00 75.94 100 LEU A C 1
ATOM 793 O O . LEU A 1 100 ? -21.035 -3.420 6.347 1.00 75.94 100 LEU A O 1
ATOM 797 N N . LYS A 1 101 ? -18.869 -3.926 6.042 1.00 71.19 101 LYS A N 1
ATOM 798 C CA . LYS A 1 101 ? -18.925 -5.266 6.652 1.00 71.19 101 LYS A CA 1
ATOM 799 C C . LYS A 1 101 ? -19.313 -5.224 8.130 1.00 71.19 101 LYS A C 1
ATOM 801 O O . LYS A 1 101 ? -20.061 -6.087 8.580 1.00 71.19 101 LYS A O 1
ATOM 806 N N . PHE A 1 102 ? -18.823 -4.238 8.877 1.00 63.38 102 PHE A N 1
ATOM 807 C CA . PHE A 1 102 ? -19.111 -4.110 10.306 1.00 63.38 102 PHE A CA 1
ATOM 808 C C . PHE A 1 102 ? -20.343 -3.251 10.616 1.00 63.38 102 PHE A C 1
ATOM 810 O O . PHE A 1 102 ? -20.618 -3.027 11.790 1.00 63.38 102 PHE A O 1
ATOM 817 N N . LYS A 1 103 ? -21.098 -2.797 9.596 1.00 59.56 103 LYS A N 1
ATOM 818 C CA . LYS A 1 103 ? -22.276 -1.922 9.765 1.00 59.56 103 LYS A CA 1
ATOM 819 C C . LYS A 1 103 ? -22.006 -0.774 10.746 1.00 59.56 103 LYS A C 1
ATOM 821 O O . LYS A 1 103 ? -22.844 -0.456 11.585 1.00 59.56 103 LYS A O 1
ATOM 826 N N . ILE A 1 104 ? -20.823 -0.168 10.656 1.00 57.75 104 ILE A N 1
ATOM 827 C CA . ILE A 1 104 ? -20.505 1.026 11.439 1.00 57.75 104 ILE A CA 1
ATOM 828 C C . ILE A 1 104 ? -21.211 2.182 10.725 1.00 57.75 104 ILE A C 1
ATOM 830 O O . ILE A 1 104 ? -20.624 2.868 9.885 1.00 57.75 104 ILE A O 1
ATOM 834 N N . TYR A 1 105 ? -22.519 2.286 10.964 1.00 51.12 105 TYR A N 1
ATOM 835 C CA . TYR A 1 105 ? -23.288 3.494 10.706 1.00 51.12 105 TYR A CA 1
ATOM 836 C C . TYR A 1 105 ? -22.825 4.514 11.748 1.00 51.12 105 TYR A C 1
ATOM 838 O O . TYR A 1 105 ? -22.721 4.165 12.925 1.00 51.12 105 TYR A O 1
ATOM 846 N N . ASP A 1 106 ? -22.422 5.693 11.272 1.00 50.62 106 ASP A N 1
ATOM 847 C CA . ASP A 1 106 ? -21.991 6.803 12.128 1.00 50.62 106 ASP A CA 1
ATOM 848 C C . ASP A 1 106 ? -23.064 7.166 13.169 1.00 50.62 106 ASP A C 1
ATOM 850 O O . ASP A 1 106 ? -24.270 7.063 12.836 1.00 50.62 106 ASP A O 1
#

Radius of gyration: 15.86 Å; chains: 1; bounding box: 39×24×48 Å

Sequence (106 aa):
MNTVIFLSGVAAIVAFNAFIAFTLGWLFTEVIRLPLNFKPFTCRPCLTFWFTVIQGVILALILTPYFPWAENLQVSTVIRFGLIGVGVLTGLINFLYIKLKFKIYD